Protein AF-A0A5K1GMS7-F1 (afdb_monomer)

Radius of gyration: 15.06 Å; Cα contacts (8 Å, |Δi|>4): 65; ch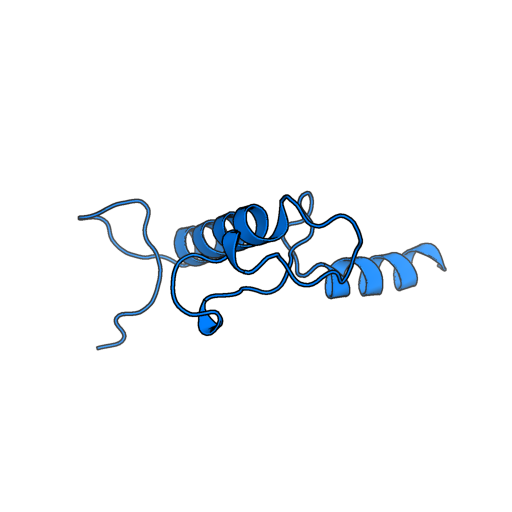ains: 1; bounding box: 35×30×44 Å

Structure (mmCIF, N/CA/C/O backbone):
data_AF-A0A5K1GMS7-F1
#
_entry.id   AF-A0A5K1GMS7-F1
#
loop_
_atom_site.group_PDB
_atom_site.id
_atom_site.type_symbol
_atom_site.label_atom_id
_atom_site.label_alt_id
_atom_site.label_comp_id
_atom_site.label_asym_id
_atom_site.label_entity_id
_atom_site.label_seq_id
_atom_site.pdbx_PDB_ins_code
_atom_site.Cartn_x
_atom_site.Cartn_y
_atom_site.Cartn_z
_atom_site.occupancy
_atom_site.B_iso_or_equiv
_atom_site.auth_seq_id
_atom_site.auth_comp_id
_atom_site.auth_asym_id
_atom_site.auth_atom_id
_atom_site.pdbx_PDB_model_num
ATOM 1 N N . VAL A 1 1 ? -4.060 -10.876 22.876 1.00 53.81 1 VAL A N 1
ATOM 2 C CA . VAL A 1 1 ? -5.005 -10.868 21.735 1.00 53.81 1 VAL A CA 1
ATOM 3 C C . VAL A 1 1 ? -4.284 -10.217 20.567 1.00 53.81 1 VAL A C 1
ATOM 5 O O . VAL A 1 1 ? -3.770 -9.124 20.746 1.00 53.81 1 VAL A O 1
ATOM 8 N N . LEU A 1 2 ? -4.145 -10.886 19.418 1.00 59.53 2 LEU A N 1
ATOM 9 C CA . LEU A 1 2 ? -3.653 -10.217 18.207 1.00 59.53 2 LEU A CA 1
ATOM 10 C C . LEU A 1 2 ? -4.775 -9.295 17.718 1.00 59.53 2 LEU A C 1
ATOM 12 O O . LEU A 1 2 ? -5.795 -9.774 17.223 1.00 59.53 2 LEU A O 1
ATOM 16 N N . GLU A 1 3 ? -4.631 -7.989 17.941 1.00 82.81 3 GLU A N 1
ATOM 17 C CA . GLU A 1 3 ? -5.639 -6.981 17.578 1.00 82.81 3 GLU A CA 1
ATOM 18 C C . GLU A 1 3 ? -5.398 -6.307 16.217 1.00 82.81 3 GLU A C 1
ATOM 20 O O . GLU A 1 3 ? -6.194 -5.475 15.800 1.00 82.81 3 GLU A O 1
ATOM 25 N N . GLY A 1 4 ? -4.364 -6.716 15.477 1.00 91.06 4 GLY A N 1
ATOM 26 C CA . GLY A 1 4 ? -4.048 -6.161 14.157 1.00 91.06 4 GLY A CA 1
ATOM 27 C C . GLY A 1 4 ? -5.005 -6.576 13.029 1.00 91.06 4 GLY A C 1
ATOM 28 O O . GLY A 1 4 ? -5.868 -7.443 13.199 1.00 91.06 4 GLY A O 1
ATOM 29 N N . GLY A 1 5 ? -4.796 -5.968 11.858 1.00 95.50 5 GLY A N 1
ATOM 30 C CA . GLY A 1 5 ? -5.544 -6.211 10.619 1.00 95.50 5 GLY A CA 1
ATOM 31 C C . GLY A 1 5 ? -6.624 -5.164 10.336 1.00 95.50 5 GLY A C 1
ATOM 32 O O . GLY A 1 5 ? -7.195 -4.574 11.255 1.00 95.50 5 GLY A O 1
ATOM 33 N N . PHE A 1 6 ? -6.915 -4.951 9.052 1.00 97.38 6 PHE A N 1
ATOM 34 C CA . PHE A 1 6 ? -7.982 -4.056 8.600 1.00 97.38 6 PHE A CA 1
ATOM 35 C C . PHE A 1 6 ? -9.261 -4.831 8.269 1.00 97.38 6 PHE A C 1
ATOM 37 O O . PHE A 1 6 ? -9.288 -6.060 8.169 1.00 97.38 6 PHE A O 1
ATOM 44 N N . LYS A 1 7 ? -10.347 -4.075 8.146 1.00 96.50 7 LYS A N 1
ATOM 45 C CA . LYS A 1 7 ? -11.711 -4.533 7.890 1.00 96.50 7 LYS A CA 1
ATOM 46 C C . LYS A 1 7 ? -12.398 -3.527 6.980 1.00 96.50 7 LYS A C 1
ATOM 48 O O . LYS A 1 7 ? -12.002 -2.367 6.962 1.00 96.50 7 LYS A O 1
ATOM 53 N N . ASP A 1 8 ? -13.466 -3.962 6.327 1.00 97.69 8 ASP A N 1
ATOM 54 C CA . ASP A 1 8 ? -14.352 -3.118 5.517 1.00 97.69 8 ASP A CA 1
ATOM 55 C C . ASP A 1 8 ? -14.762 -1.827 6.255 1.00 97.69 8 ASP A C 1
ATOM 57 O O . ASP A 1 8 ? -14.481 -0.714 5.819 1.00 97.69 8 ASP A O 1
ATOM 61 N N . LYS A 1 9 ? -15.406 -1.979 7.420 1.00 97.06 9 LYS A N 1
ATOM 62 C CA . LYS A 1 9 ? -15.959 -0.864 8.202 1.00 97.06 9 LYS A CA 1
ATOM 63 C C . LYS A 1 9 ? -16.154 -1.232 9.679 1.00 97.06 9 LYS A C 1
ATOM 65 O O . LYS A 1 9 ? -16.052 -2.412 10.040 1.00 97.06 9 LYS A O 1
ATOM 70 N N . PRO A 1 10 ? -16.435 -0.261 10.572 1.00 96.25 10 PRO A N 1
ATOM 71 C CA . PRO A 1 10 ? -16.759 -0.543 11.970 1.00 96.25 10 PRO A CA 1
ATOM 72 C C . PRO A 1 10 ? -17.872 -1.593 12.117 1.00 96.25 10 PRO A C 1
ATOM 74 O O . PRO A 1 10 ? -18.799 -1.655 11.315 1.00 96.25 10 PRO A O 1
ATOM 77 N N . GLY A 1 11 ? -17.753 -2.456 13.128 1.00 94.50 11 GLY A N 1
ATOM 78 C CA . GLY A 1 11 ? -18.687 -3.566 13.362 1.00 94.50 11 GLY A CA 1
ATOM 79 C C . GLY A 1 11 ? -18.498 -4.808 12.476 1.00 94.50 11 GLY A C 1
ATOM 80 O O . GLY A 1 11 ? -19.148 -5.816 12.732 1.00 94.50 11 GLY A O 1
ATOM 81 N N . LYS A 1 12 ? -17.614 -4.788 11.466 1.00 95.62 12 LYS A N 1
ATOM 82 C CA . LYS A 1 12 ? -17.256 -5.983 10.679 1.00 95.62 12 LYS A CA 1
ATOM 83 C C . LYS A 1 12 ? -16.013 -6.691 11.218 1.00 95.62 12 LYS A C 1
ATOM 85 O O . LYS A 1 12 ? -15.199 -6.097 11.929 1.00 95.62 12 LYS A O 1
ATOM 90 N N . HIS A 1 13 ? -15.883 -7.970 10.872 1.00 94.81 13 HIS A N 1
ATOM 91 C CA . HIS A 1 13 ? -14.678 -8.742 11.150 1.00 94.81 13 HIS A CA 1
ATOM 92 C C . HIS A 1 13 ? -13.535 -8.312 10.225 1.00 94.81 13 HIS A C 1
ATOM 94 O O . HIS A 1 13 ? -13.761 -7.839 9.114 1.00 94.81 13 HIS A O 1
ATOM 100 N N . ARG A 1 14 ? -12.309 -8.458 10.723 1.00 95.12 14 ARG A N 1
ATOM 101 C CA . ARG A 1 14 ? -11.073 -8.289 9.952 1.00 95.12 14 ARG A CA 1
ATOM 102 C C . ARG A 1 14 ? -10.806 -9.511 9.087 1.00 95.12 14 ARG A C 1
ATOM 104 O O . ARG A 1 14 ? -11.154 -10.625 9.476 1.00 95.12 14 ARG A O 1
ATOM 111 N N . ASP A 1 15 ? -10.100 -9.300 7.989 1.00 96.25 15 ASP A N 1
ATOM 112 C CA . ASP A 1 15 ? -9.620 -10.372 7.124 1.00 96.25 15 ASP A CA 1
ATOM 113 C C . ASP A 1 15 ? -8.368 -9.938 6.341 1.00 96.25 15 ASP A C 1
ATOM 115 O O . ASP A 1 15 ? -7.947 -8.775 6.369 1.00 96.25 15 ASP A O 1
ATOM 119 N N . TYR A 1 16 ? -7.733 -10.902 5.670 1.00 97.38 16 TYR A N 1
ATOM 120 C CA . TYR A 1 16 ? -6.522 -10.656 4.884 1.00 97.38 16 TYR A CA 1
ATOM 121 C C . TYR A 1 16 ? -6.786 -9.829 3.626 1.00 97.38 16 TYR A C 1
ATOM 123 O O . TYR A 1 16 ? -5.909 -9.075 3.210 1.00 97.38 16 TYR A O 1
ATOM 131 N N . TYR A 1 17 ? -7.984 -9.933 3.049 1.00 98.00 17 TYR A N 1
ATOM 132 C CA . TYR A 1 17 ? -8.354 -9.192 1.849 1.00 98.00 17 TYR A CA 1
ATOM 133 C C . TYR A 1 17 ? -8.387 -7.686 2.137 1.00 98.00 17 TYR A C 1
ATOM 135 O O . TYR A 1 17 ? -7.664 -6.918 1.508 1.00 98.00 17 TYR A O 1
ATOM 143 N N . HIS A 1 18 ? -9.134 -7.261 3.153 1.00 98.38 18 HIS A N 1
ATOM 144 C CA . HIS A 1 18 ? -9.202 -5.864 3.569 1.00 98.38 18 HIS A CA 1
ATOM 145 C C . HIS A 1 18 ? -7.871 -5.384 4.132 1.00 98.38 18 HIS A C 1
ATOM 147 O O . HIS A 1 18 ? -7.476 -4.258 3.864 1.00 98.38 18 HIS A O 1
ATOM 153 N N . THR A 1 19 ? -7.134 -6.230 4.856 1.00 98.06 19 THR A N 1
ATOM 154 C CA . THR A 1 19 ? -5.777 -5.872 5.295 1.00 98.06 19 THR A CA 1
ATOM 155 C C . THR A 1 19 ? -4.875 -5.532 4.112 1.00 98.06 19 THR A C 1
ATOM 157 O O . THR A 1 19 ? -4.237 -4.485 4.132 1.00 98.06 19 THR A O 1
ATOM 160 N N . CYS A 1 20 ? -4.869 -6.363 3.067 1.00 98.44 20 CYS A N 1
ATOM 161 C CA . CYS A 1 20 ? -4.108 -6.109 1.848 1.00 98.44 20 CYS A CA 1
ATOM 162 C C . CYS A 1 20 ? -4.573 -4.818 1.162 1.00 98.44 20 CYS A C 1
ATOM 164 O O . CYS A 1 20 ? -3.792 -3.883 1.025 1.00 98.44 20 CYS A O 1
ATOM 166 N N . TYR A 1 21 ? -5.853 -4.720 0.802 1.00 98.44 21 TYR A N 1
ATOM 167 C CA . TYR A 1 21 ? -6.331 -3.615 -0.028 1.00 98.44 21 TYR A CA 1
ATOM 168 C C . TYR A 1 21 ? -6.439 -2.272 0.704 1.00 98.44 21 TYR A C 1
ATOM 170 O O . TYR A 1 21 ? -6.253 -1.234 0.071 1.00 98.44 21 TYR A O 1
ATOM 178 N N . CYS A 1 22 ? -6.670 -2.249 2.021 1.00 98.50 22 CYS A N 1
ATOM 179 C CA . CYS A 1 22 ? -6.593 -1.006 2.793 1.00 98.50 22 CYS A CA 1
ATOM 180 C C . CYS A 1 22 ? -5.157 -0.469 2.843 1.00 98.50 22 CYS A C 1
ATOM 182 O O . CYS A 1 22 ? -4.960 0.732 2.673 1.00 98.50 22 CYS A O 1
ATOM 184 N N . LEU A 1 23 ? -4.157 -1.340 3.034 1.00 98.56 23 LEU A N 1
ATOM 185 C CA . LEU A 1 23 ? -2.747 -0.940 3.017 1.00 98.56 23 LEU A CA 1
ATOM 186 C C . LEU A 1 23 ? -2.297 -0.516 1.612 1.00 98.56 23 LEU A C 1
ATOM 188 O O . LEU A 1 23 ? -1.662 0.526 1.470 1.00 98.56 23 LEU A O 1
ATOM 192 N N . SER A 1 24 ? -2.683 -1.261 0.574 1.00 98.38 24 SER A N 1
ATOM 193 C CA . SER A 1 24 ? -2.414 -0.900 -0.822 1.00 98.38 24 SER A CA 1
ATOM 194 C C . SER A 1 24 ? -3.007 0.460 -1.189 1.00 98.38 24 SER A C 1
ATOM 196 O O . SER A 1 24 ? -2.310 1.313 -1.732 1.00 98.38 24 SER A O 1
ATOM 198 N N . GLY A 1 25 ? -4.278 0.697 -0.850 1.00 97.94 25 GLY A N 1
ATOM 199 C CA . GLY A 1 25 ? -4.934 1.979 -1.100 1.00 97.94 25 GLY A CA 1
ATOM 200 C 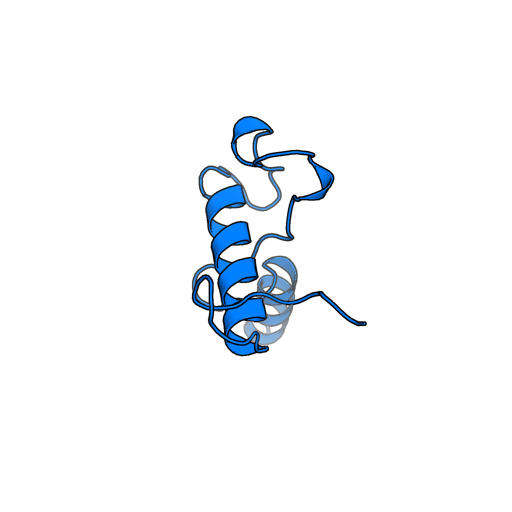C . GLY A 1 25 ? -4.275 3.131 -0.341 1.00 97.94 25 GLY A C 1
ATOM 201 O O . GLY A 1 25 ? -4.066 4.200 -0.911 1.00 97.94 25 GLY A O 1
ATOM 202 N N . LEU A 1 26 ? -3.887 2.906 0.920 1.00 97.75 26 LEU A N 1
ATOM 203 C CA . LEU A 1 26 ? -3.164 3.903 1.707 1.00 97.75 26 LEU A CA 1
ATOM 204 C C . LEU A 1 26 ? -1.812 4.259 1.072 1.00 97.75 26 LEU A C 1
ATOM 206 O O . LEU A 1 26 ? -1.512 5.445 0.951 1.00 97.75 26 LEU A O 1
ATOM 210 N N . SER A 1 27 ? -1.041 3.263 0.623 1.00 96.88 27 SER A N 1
ATOM 211 C CA . SER A 1 27 ? 0.220 3.485 -0.097 1.00 96.88 27 SER A CA 1
ATOM 212 C C . SER A 1 27 ? -0.004 4.341 -1.351 1.00 96.88 27 SER A C 1
ATOM 214 O O . SER A 1 27 ? 0.636 5.378 -1.512 1.00 96.88 27 SER A O 1
ATOM 216 N N . VAL A 1 28 ? -0.992 4.009 -2.191 1.00 95.62 28 VAL A N 1
ATOM 217 C CA . VAL A 1 28 ? -1.306 4.806 -3.394 1.00 95.62 28 VAL A CA 1
ATOM 218 C C . VAL A 1 28 ? -1.614 6.265 -3.048 1.00 95.62 28 VAL A C 1
ATOM 220 O O . VAL A 1 28 ? -1.094 7.169 -3.700 1.00 95.62 28 VAL A O 1
ATOM 223 N N . CYS A 1 29 ? -2.412 6.522 -2.009 1.00 95.31 29 CYS A N 1
ATOM 224 C CA . CYS A 1 29 ? -2.715 7.889 -1.586 1.00 95.31 29 CYS A CA 1
ATOM 225 C C . CYS A 1 29 ? -1.459 8.650 -1.131 1.00 95.31 29 CYS A C 1
ATOM 227 O O . CYS A 1 29 ? -1.269 9.797 -1.539 1.00 95.31 29 CYS A O 1
ATOM 229 N N . GLN A 1 30 ? -0.596 8.010 -0.334 1.00 95.38 30 GLN A N 1
ATOM 230 C CA . GLN A 1 30 ? 0.642 8.607 0.185 1.00 95.38 30 GLN A CA 1
ATOM 231 C C . GLN A 1 30 ? 1.616 9.007 -0.935 1.00 95.38 30 GLN A C 1
ATOM 233 O O . GLN A 1 30 ? 2.292 10.026 -0.807 1.00 95.38 30 GLN A O 1
ATOM 238 N N . HIS A 1 31 ? 1.649 8.253 -2.039 1.00 93.81 31 HIS A N 1
ATOM 239 C CA . HIS A 1 31 ? 2.593 8.435 -3.155 1.00 93.81 31 HIS A CA 1
ATOM 240 C C . HIS A 1 31 ? 1.985 9.096 -4.408 1.00 93.81 31 HIS A C 1
ATOM 242 O O . HIS A 1 31 ? 2.664 9.246 -5.420 1.00 93.81 31 HIS A O 1
ATOM 248 N N . SER A 1 32 ? 0.717 9.518 -4.363 1.00 88.81 32 SER A N 1
ATOM 249 C CA . SER A 1 32 ? -0.023 10.040 -5.531 1.00 88.81 32 SER A CA 1
ATOM 250 C C . SER A 1 32 ? 0.559 11.317 -6.160 1.00 88.81 32 SER A C 1
ATOM 252 O O . SER A 1 32 ? 0.349 11.567 -7.346 1.00 88.81 32 SER A O 1
ATOM 254 N N . GLU A 1 33 ? 1.302 12.117 -5.390 1.00 83.75 33 GLU A N 1
ATOM 255 C CA . GLU A 1 33 ? 1.950 13.353 -5.854 1.00 83.75 33 GLU A CA 1
ATOM 256 C C . GLU A 1 33 ? 3.454 13.203 -6.146 1.00 83.75 33 GLU A C 1
ATOM 258 O O . GLU A 1 33 ? 4.127 14.202 -6.433 1.00 83.75 33 GLU A O 1
ATOM 263 N N . SER A 1 34 ? 4.009 11.993 -6.041 1.00 83.88 34 SER A N 1
ATOM 264 C CA . SER A 1 34 ? 5.430 11.756 -6.301 1.00 83.88 34 SER A CA 1
ATOM 265 C C . SER A 1 34 ? 5.739 12.010 -7.778 1.00 83.88 34 SER A C 1
ATOM 267 O O . SER A 1 34 ? 5.073 11.487 -8.671 1.00 83.88 34 SER A O 1
ATOM 269 N N . LYS A 1 35 ? 6.731 12.867 -8.049 1.00 76.88 35 LYS A N 1
ATOM 270 C CA . LYS A 1 35 ? 7.056 13.310 -9.416 1.00 76.88 35 LYS A CA 1
ATOM 271 C C . LYS A 1 35 ? 7.991 12.347 -10.135 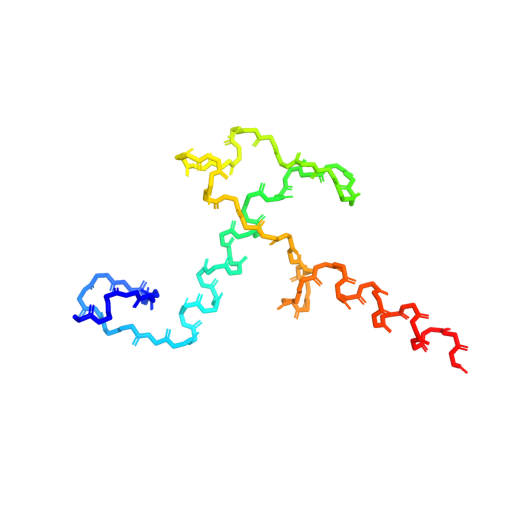1.00 76.88 35 LYS A C 1
ATOM 273 O O . LYS A 1 35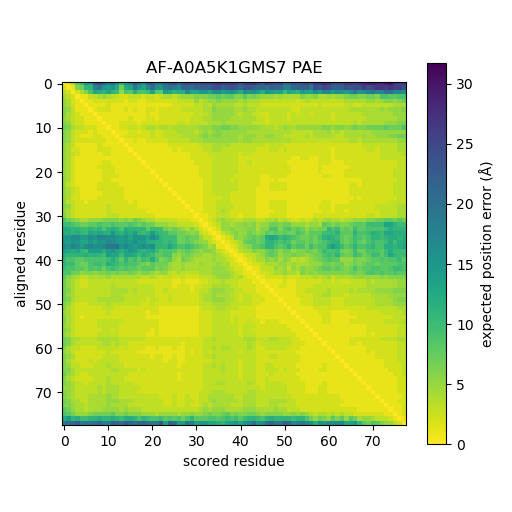 ? 7.948 12.272 -11.361 1.00 76.88 35 LYS A O 1
ATOM 278 N N . ALA A 1 36 ? 8.824 11.636 -9.384 1.00 76.31 36 ALA A N 1
ATOM 279 C CA . ALA A 1 36 ? 9.724 10.620 -9.893 1.00 76.31 36 ALA A CA 1
ATOM 280 C C . ALA A 1 36 ? 9.630 9.327 -9.075 1.00 76.31 36 ALA A C 1
ATOM 282 O O . ALA A 1 36 ? 9.230 9.316 -7.909 1.00 76.31 36 ALA A O 1
ATOM 283 N N . VAL A 1 37 ? 10.027 8.224 -9.710 1.00 72.44 37 VAL A N 1
ATOM 284 C CA . VAL A 1 37 ? 10.226 6.938 -9.036 1.00 72.44 37 VAL A CA 1
ATOM 285 C C . VAL A 1 37 ? 11.344 7.105 -8.007 1.00 72.44 37 VAL A C 1
ATOM 287 O O . VAL A 1 37 ? 12.438 7.544 -8.355 1.00 72.44 37 VAL A O 1
ATOM 290 N N . GLY A 1 38 ? 11.061 6.771 -6.747 1.00 72.75 38 GLY A N 1
ATOM 291 C CA . GLY A 1 38 ? 12.016 6.890 -5.642 1.00 72.75 38 GLY A CA 1
ATOM 292 C C . GLY A 1 38 ? 12.00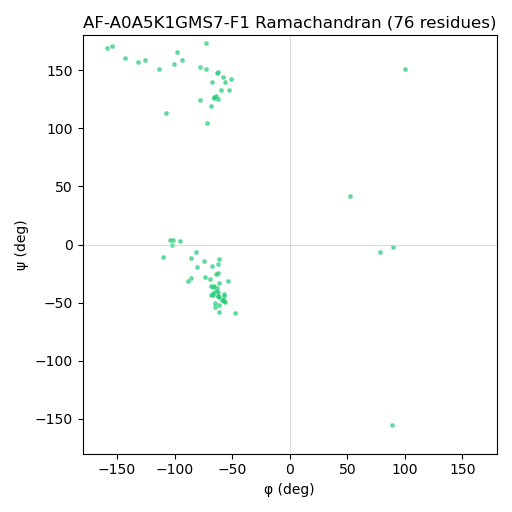5 8.236 -4.909 1.00 72.75 38 GLY A C 1
ATOM 293 O O . GLY A 1 38 ? 12.724 8.378 -3.922 1.00 72.75 38 GLY A O 1
ATOM 294 N N . ASP A 1 39 ? 11.179 9.204 -5.327 1.00 81.81 39 ASP A N 1
ATOM 295 C CA . ASP A 1 39 ? 10.952 10.405 -4.520 1.00 81.81 39 ASP A CA 1
ATOM 296 C C . ASP A 1 39 ? 10.241 10.024 -3.218 1.00 81.81 39 ASP A C 1
ATOM 298 O O . ASP A 1 39 ? 9.163 9.420 -3.230 1.00 81.81 39 ASP A O 1
ATOM 302 N N . SER A 1 40 ? 10.810 10.436 -2.085 1.00 79.94 40 SER A N 1
ATOM 303 C CA . SER A 1 40 ? 10.102 10.365 -0.810 1.00 79.94 40 SER A CA 1
ATOM 304 C C . SER A 1 40 ? 8.826 11.208 -0.888 1.00 79.94 40 SER A C 1
ATOM 306 O O . SER A 1 40 ? 8.888 12.369 -1.316 1.00 79.94 40 SER A O 1
ATOM 308 N N . PRO A 1 41 ? 7.672 10.685 -0.440 1.00 85.19 41 PRO A N 1
ATOM 309 C CA . PRO A 1 41 ? 6.447 11.461 -0.439 1.00 85.19 41 PRO A CA 1
ATOM 310 C C . PRO A 1 41 ? 6.594 12.679 0.467 1.00 85.19 41 PRO A C 1
ATOM 312 O O . PRO A 1 41 ? 7.304 12.665 1.480 1.00 85.19 41 PRO A O 1
ATOM 315 N N . LYS A 1 42 ? 5.906 13.762 0.100 1.00 85.12 42 LYS A N 1
ATOM 316 C CA . LYS A 1 42 ? 5.899 14.979 0.913 1.00 85.12 42 LYS A CA 1
ATOM 317 C C . LYS A 1 42 ? 5.371 14.639 2.312 1.00 85.12 42 LYS A C 1
ATOM 319 O O . LYS A 1 42 ? 4.415 13.871 2.419 1.00 85.12 42 LYS A O 1
ATOM 324 N N . PRO A 1 43 ? 5.886 15.269 3.383 1.00 83.19 43 PRO A N 1
ATOM 325 C CA . PRO A 1 43 ? 5.363 15.052 4.732 1.00 83.19 43 PRO A CA 1
ATOM 326 C C . PRO A 1 43 ? 3.849 15.282 4.843 1.00 83.19 43 PRO A C 1
ATOM 328 O O . PRO A 1 43 ? 3.176 14.605 5.608 1.00 83.19 43 PRO A O 1
ATOM 331 N N . THR A 1 44 ? 3.296 16.193 4.035 1.00 89.31 44 THR A N 1
ATOM 332 C CA . THR A 1 44 ? 1.854 16.482 3.971 1.00 89.31 44 THR A CA 1
ATOM 333 C C . THR A 1 44 ? 1.012 15.339 3.402 1.00 89.31 44 THR A C 1
ATOM 335 O O . THR A 1 44 ? -0.196 15.323 3.615 1.00 89.31 44 THR A O 1
ATOM 338 N N . SER A 1 45 ? 1.624 14.397 2.685 1.00 93.19 45 SER A N 1
ATOM 339 C CA . SER A 1 45 ? 0.954 13.231 2.099 1.00 93.19 45 SER A CA 1
ATOM 340 C C . SER A 1 45 ? 0.837 12.060 3.084 1.00 93.19 45 SER A C 1
ATOM 342 O O . SER A 1 45 ? 0.100 11.111 2.822 1.00 93.19 45 SER A O 1
ATOM 344 N N . VAL A 1 46 ? 1.526 12.118 4.232 1.00 95.12 46 VAL A N 1
ATOM 345 C CA . VAL A 1 46 ? 1.472 11.095 5.2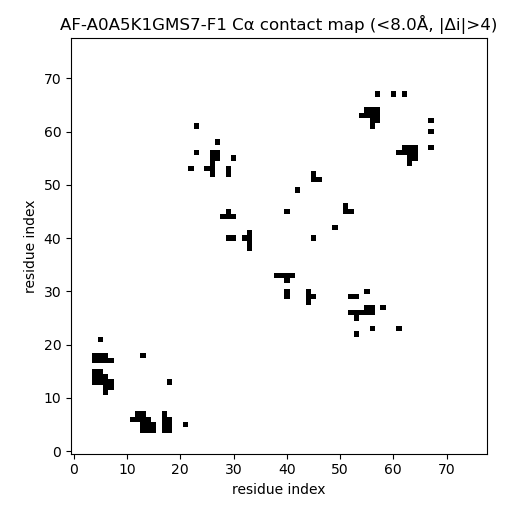85 1.00 95.12 46 VAL A CA 1
ATOM 346 C C . VAL A 1 46 ? 0.691 11.637 6.478 1.00 95.12 46 VAL A C 1
ATOM 348 O O . VAL A 1 46 ? 1.131 12.549 7.173 1.00 95.12 46 VAL A O 1
ATOM 351 N N . LEU A 1 47 ? -0.482 11.060 6.742 1.00 95.25 47 LEU A N 1
ATOM 352 C CA . LEU A 1 47 ? -1.280 11.436 7.905 1.00 95.25 47 LEU A CA 1
ATOM 353 C C . LEU A 1 47 ? -0.715 10.802 9.188 1.00 95.25 47 LEU A C 1
ATOM 355 O O . LEU A 1 47 ? -0.621 9.577 9.305 1.00 95.25 47 LEU A O 1
ATOM 359 N N . GLY A 1 48 ? -0.415 11.642 10.181 1.00 95.00 48 GLY A N 1
ATOM 360 C CA . GLY A 1 48 ? 0.129 11.217 11.472 1.00 95.00 48 GLY A CA 1
ATOM 361 C C . GLY A 1 48 ? 1.663 11.143 11.477 1.00 95.00 48 GLY A C 1
ATOM 362 O O . GLY A 1 48 ? 2.309 11.873 10.726 1.00 95.00 48 GLY A O 1
ATOM 363 N N . PRO A 1 49 ? 2.276 10.325 12.353 1.00 94.94 49 PRO A N 1
ATOM 364 C CA . PRO A 1 49 ? 3.728 10.182 12.385 1.00 94.94 49 PRO A CA 1
ATOM 365 C C . PRO A 1 49 ? 4.251 9.587 11.074 1.00 94.94 49 PRO A C 1
ATOM 367 O O . PRO A 1 49 ? 3.611 8.728 10.471 1.00 94.94 49 PRO A O 1
ATOM 370 N N . PHE A 1 50 ? 5.458 9.984 10.664 1.00 92.12 50 PHE A N 1
ATOM 371 C CA . PHE A 1 50 ? 6.076 9.497 9.422 1.00 92.12 50 PHE A CA 1
ATOM 372 C C . PHE A 1 50 ? 6.335 7.979 9.427 1.00 92.12 50 PHE A C 1
ATOM 374 O O . PHE A 1 50 ? 6.470 7.370 8.375 1.00 92.12 50 PHE A O 1
ATOM 381 N N . SER A 1 51 ? 6.310 7.339 10.601 1.00 95.00 51 SER A N 1
ATOM 382 C CA . SER A 1 51 ? 6.296 5.877 10.741 1.00 95.00 51 SER A CA 1
ATOM 383 C C . SER A 1 51 ? 5.071 5.197 10.109 1.00 95.00 51 SER A C 1
ATOM 385 O O . SER A 1 51 ? 5.059 3.978 9.994 1.00 95.00 51 SER A O 1
ATOM 387 N N . ASN A 1 52 ? 4.038 5.957 9.729 1.00 96.06 52 ASN A N 1
ATOM 388 C CA . ASN A 1 52 ? 2.876 5.464 8.985 1.00 96.06 52 ASN A CA 1
ATOM 389 C C . ASN A 1 52 ? 3.129 5.351 7.474 1.00 96.06 52 ASN A C 1
ATOM 391 O O . ASN A 1 52 ? 2.238 4.904 6.747 1.00 96.06 52 ASN A O 1
ATOM 395 N N . LEU A 1 53 ? 4.280 5.817 6.982 1.00 95.38 53 LEU A N 1
ATOM 396 C CA . LEU A 1 53 ? 4.626 5.719 5.572 1.00 95.38 53 LEU A CA 1
ATOM 397 C C . LEU A 1 53 ? 4.763 4.247 5.159 1.00 95.38 53 LEU A C 1
ATOM 399 O O . LEU A 1 53 ? 5.494 3.486 5.789 1.00 95.38 53 LEU A O 1
ATOM 403 N N . LEU A 1 54 ? 4.065 3.866 4.090 1.00 96.19 54 LEU A N 1
ATOM 404 C CA . LEU A 1 54 ? 4.152 2.546 3.477 1.00 96.19 54 LEU A CA 1
ATOM 405 C C . LEU A 1 54 ? 5.045 2.568 2.233 1.00 96.19 54 LEU A C 1
ATOM 407 O O . LEU A 1 54 ? 5.174 3.593 1.561 1.00 96.19 54 LEU A O 1
ATOM 411 N N . GLU A 1 55 ? 5.603 1.406 1.896 1.00 95.50 55 GLU A N 1
ATOM 412 C CA . GLU A 1 55 ? 6.323 1.186 0.637 1.00 95.50 55 GLU A CA 1
ATOM 413 C C . GLU A 1 55 ? 5.436 1.522 -0.575 1.00 95.50 55 GLU A C 1
ATOM 415 O O . GLU A 1 55 ? 4.244 1.178 -0.571 1.00 95.50 55 GLU A O 1
ATOM 420 N N . PRO A 1 56 ? 5.978 2.167 -1.624 1.00 95.19 56 PRO A N 1
ATOM 421 C CA . PRO A 1 56 ? 5.233 2.446 -2.843 1.00 95.19 56 PRO A CA 1
ATOM 422 C C . PRO A 1 56 ? 4.904 1.150 -3.590 1.00 95.19 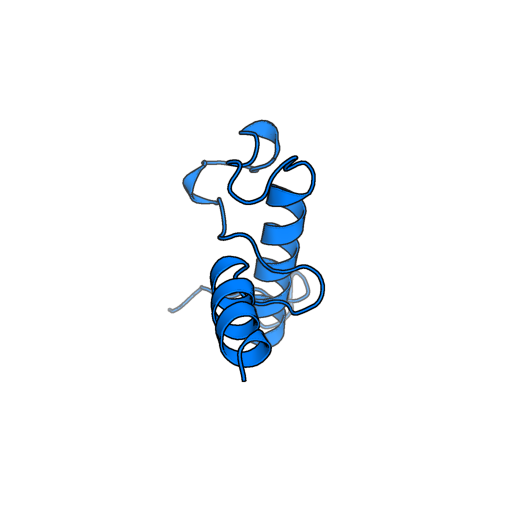56 PRO A C 1
ATOM 424 O O . PRO A 1 56 ? 5.734 0.246 -3.727 1.00 95.19 56 PRO A O 1
ATOM 427 N N . ILE A 1 57 ? 3.687 1.075 -4.127 1.00 95.81 57 ILE A N 1
ATOM 428 C CA . ILE A 1 57 ? 3.229 -0.057 -4.938 1.00 95.81 57 ILE A CA 1
ATOM 429 C C . ILE A 1 57 ? 2.987 0.348 -6.391 1.00 95.81 57 ILE A C 1
ATOM 431 O O . ILE A 1 57 ? 2.615 1.482 -6.689 1.00 95.81 57 ILE A O 1
ATOM 435 N N . HIS A 1 58 ? 3.153 -0.603 -7.308 1.00 95.25 58 HIS A N 1
ATOM 436 C CA . HIS A 1 58 ? 2.802 -0.416 -8.706 1.00 95.25 58 HIS A CA 1
ATOM 437 C C . HIS A 1 58 ? 1.272 -0.313 -8.852 1.00 95.25 58 HIS A C 1
ATOM 439 O O . HIS A 1 58 ? 0.575 -1.294 -8.566 1.00 95.25 58 HIS A O 1
ATOM 445 N N . PRO A 1 59 ? 0.724 0.805 -9.363 1.00 92.94 59 PRO A N 1
ATOM 446 C CA . PRO A 1 59 ? -0.717 1.069 -9.339 1.00 92.94 59 PRO A CA 1
ATOM 447 C C . PRO A 1 59 ? -1.544 0.076 -10.168 1.00 92.94 59 PRO A C 1
ATOM 449 O O . PRO A 1 59 ? -2.712 -0.142 -9.867 1.00 92.94 59 PRO A O 1
ATOM 452 N N . LEU A 1 60 ? -0.947 -0.554 -11.188 1.00 95.12 60 LEU A N 1
ATOM 453 C CA . LEU A 1 60 ? -1.622 -1.578 -12.002 1.00 95.12 60 LEU A CA 1
ATOM 454 C C . LEU A 1 60 ? -1.503 -3.007 -11.454 1.00 95.12 60 LEU A C 1
ATOM 456 O O . LEU A 1 60 ? -2.404 -3.809 -11.672 1.00 95.12 60 LEU A O 1
ATOM 460 N N . PHE A 1 61 ? -0.401 -3.343 -10.777 1.00 97.31 61 PHE A N 1
ATOM 461 C CA . PHE A 1 61 ? -0.082 -4.734 -10.417 1.00 97.31 61 PHE A CA 1
ATOM 462 C C . PHE A 1 61 ? -0.208 -5.006 -8.916 1.00 97.31 61 PHE A C 1
ATOM 464 O O . PHE A 1 61 ? -0.186 -6.163 -8.513 1.00 97.31 61 PHE A O 1
ATOM 471 N N . ASN A 1 62 ? -0.362 -3.962 -8.095 1.00 97.75 62 ASN A N 1
ATOM 472 C CA . ASN A 1 62 ? -0.512 -4.056 -6.644 1.00 97.75 62 ASN A CA 1
ATOM 473 C C . ASN A 1 62 ? 0.599 -4.882 -5.962 1.00 97.75 62 ASN A C 1
ATOM 475 O O . ASN A 1 62 ? 0.358 -5.688 -5.065 1.00 97.75 62 ASN A O 1
ATOM 479 N N . VAL A 1 63 ? 1.832 -4.673 -6.415 1.00 98.00 63 VAL A N 1
ATOM 480 C CA . VAL A 1 63 ? 3.060 -5.216 -5.822 1.00 98.00 63 VAL A CA 1
ATOM 481 C C . VAL A 1 63 ? 4.016 -4.065 -5.535 1.00 98.00 63 VAL A C 1
ATOM 483 O O . VAL A 1 63 ? 3.885 -3.008 -6.149 1.00 98.00 63 VAL A O 1
ATOM 486 N N . ILE A 1 64 ? 4.973 -4.252 -4.625 1.00 96.62 64 ILE A N 1
ATOM 487 C CA . ILE A 1 64 ? 6.000 -3.238 -4.328 1.00 96.62 64 ILE A CA 1
ATOM 488 C C . ILE A 1 64 ? 6.689 -2.811 -5.630 1.00 96.62 64 ILE A C 1
ATOM 490 O O . ILE A 1 64 ? 7.059 -3.663 -6.442 1.00 96.62 64 ILE A O 1
ATOM 494 N N . LEU A 1 65 ? 6.842 -1.500 -5.827 1.00 94.56 65 LEU A N 1
ATOM 495 C CA . LEU A 1 65 ? 7.300 -0.919 -7.089 1.00 94.56 65 LE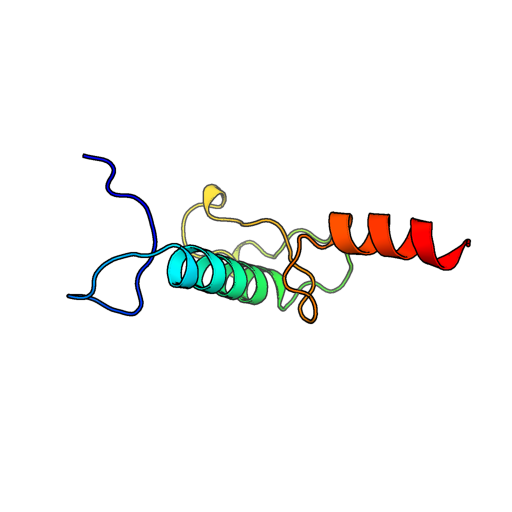U A CA 1
ATOM 496 C C . LEU A 1 65 ? 8.671 -1.472 -7.520 1.00 94.56 65 LEU A C 1
ATOM 498 O O . LEU A 1 65 ? 8.835 -1.884 -8.666 1.00 94.56 65 LEU A O 1
ATOM 502 N N . ASP A 1 66 ? 9.606 -1.601 -6.580 1.00 94.81 66 ASP A N 1
ATOM 503 C CA . ASP A 1 66 ? 10.931 -2.180 -6.832 1.00 94.81 66 ASP A CA 1
ATOM 504 C C . ASP A 1 66 ? 10.863 -3.648 -7.265 1.00 94.81 66 ASP A C 1
ATOM 506 O O . ASP A 1 66 ? 11.608 -4.077 -8.141 1.00 94.81 66 ASP A O 1
ATOM 510 N N . ARG A 1 67 ? 9.942 -4.432 -6.687 1.00 96.94 67 ARG A N 1
ATOM 511 C CA . ARG A 1 67 ? 9.735 -5.838 -7.074 1.00 96.94 67 ARG A CA 1
ATOM 512 C C . ARG A 1 67 ? 9.153 -5.955 -8.477 1.00 96.94 67 ARG A C 1
ATOM 514 O O . ARG A 1 67 ? 9.496 -6.887 -9.199 1.00 96.94 67 ARG A O 1
ATOM 521 N N . TYR A 1 68 ? 8.283 -5.021 -8.862 1.00 96.44 68 TYR A N 1
ATOM 522 C CA . TYR A 1 68 ? 7.771 -4.958 -10.225 1.00 96.44 68 TYR A CA 1
ATOM 523 C C . TYR A 1 68 ? 8.903 -4.718 -11.228 1.00 96.44 68 TYR A C 1
ATOM 525 O O . TYR A 1 68 ? 9.035 -5.493 -12.173 1.00 96.44 68 TYR A O 1
ATOM 533 N N . TYR A 1 69 ? 9.728 -3.687 -11.015 1.00 95.00 69 TYR A N 1
ATOM 534 C CA . TYR A 1 69 ? 10.821 -3.365 -11.936 1.00 95.00 69 TYR A CA 1
ATOM 535 C C . TYR A 1 69 ? 11.876 -4.471 -11.992 1.00 95.00 69 TYR A C 1
ATOM 537 O O . TYR A 1 69 ? 12.302 -4.831 -13.083 1.00 95.00 69 TYR A O 1
ATOM 545 N N . GLU A 1 70 ? 12.222 -5.082 -10.856 1.00 96.44 70 GLU A N 1
ATOM 546 C CA . GLU A 1 70 ? 13.133 -6.232 -10.806 1.00 96.44 70 GLU A CA 1
ATOM 547 C C . GLU A 1 70 ? 12.643 -7.391 -11.690 1.00 96.44 70 GLU A C 1
ATOM 549 O O . GLU A 1 70 ? 13.389 -7.904 -12.526 1.00 96.44 70 GLU A O 1
ATOM 554 N N . ALA A 1 71 ? 11.371 -7.779 -11.553 1.00 97.62 71 ALA A N 1
ATOM 555 C CA . ALA A 1 71 ? 10.792 -8.841 -12.367 1.00 97.62 71 ALA A CA 1
ATOM 556 C C . ALA A 1 71 ? 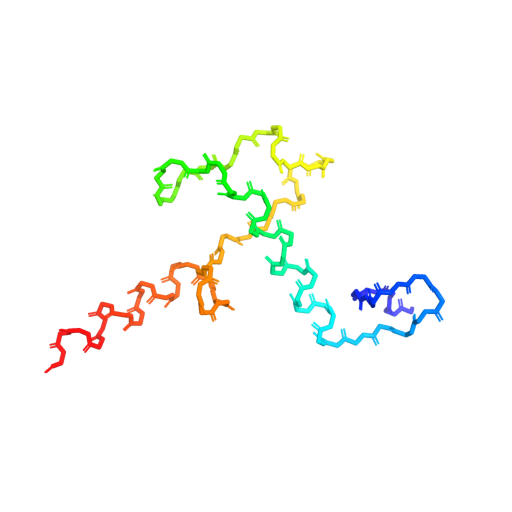10.686 -8.436 -13.847 1.00 97.62 71 ALA A C 1
ATOM 558 O O . ALA A 1 71 ? 11.016 -9.225 -14.734 1.00 97.62 71 ALA A O 1
ATOM 559 N N . HIS A 1 72 ? 10.248 -7.208 -14.127 1.00 96.69 72 HIS A N 1
ATOM 560 C CA . HIS A 1 72 ? 10.101 -6.699 -15.488 1.00 96.69 72 HIS A CA 1
ATOM 561 C C . HIS A 1 72 ? 11.440 -6.654 -16.237 1.00 96.69 72 HIS A C 1
ATOM 563 O O . HIS A 1 72 ? 11.532 -7.109 -17.378 1.00 96.69 72 HIS A O 1
ATOM 569 N N . ASP A 1 73 ? 12.498 -6.172 -15.588 1.00 96.56 73 ASP A N 1
ATOM 570 C CA . ASP A 1 73 ? 13.839 -6.096 -16.165 1.00 96.56 73 ASP A CA 1
ATOM 571 C C . ASP A 1 73 ? 14.431 -7.482 -16.432 1.00 96.56 73 ASP A C 1
ATOM 573 O O . ASP A 1 73 ? 15.119 -7.674 -17.434 1.00 96.56 73 ASP A O 1
ATOM 577 N N . PHE A 1 74 ? 14.155 -8.460 -15.565 1.00 97.44 74 PHE A N 1
ATOM 578 C CA . PHE A 1 74 ? 14.596 -9.837 -15.765 1.00 97.44 74 PHE A CA 1
ATOM 579 C C . PHE A 1 74 ? 13.937 -10.471 -16.998 1.00 97.44 74 PHE A C 1
ATOM 581 O O . PHE A 1 74 ? 14.630 -11.006 -17.862 1.00 97.44 74 PHE A O 1
ATOM 588 N N . PHE A 1 75 ? 12.607 -10.383 -17.107 1.00 97.62 75 PHE A N 1
ATOM 589 C CA . PHE A 1 75 ? 11.859 -11.037 -18.186 1.00 97.62 75 PHE A CA 1
ATOM 590 C C . PHE A 1 75 ? 11.865 -10.268 -19.515 1.00 97.62 75 PHE A C 1
ATOM 592 O O . PHE A 1 75 ? 11.623 -10.875 -20.550 1.00 97.62 75 PHE A O 1
ATOM 599 N N . SER A 1 76 ? 12.163 -8.965 -19.525 1.00 96.25 76 SER A N 1
ATOM 600 C CA . SER A 1 76 ? 12.305 -8.180 -20.767 1.00 96.25 76 SER A CA 1
ATOM 601 C C . SER A 1 76 ? 13.601 -8.460 -21.536 1.00 96.25 76 SER A C 1
ATOM 603 O O . SER A 1 76 ? 13.726 -8.062 -22.693 1.00 96.25 76 SER A O 1
ATOM 605 N N . ARG A 1 77 ? 14.572 -9.123 -20.896 1.00 92.94 77 ARG A N 1
ATOM 606 C CA . ARG A 1 77 ? 15.872 -9.496 -21.479 1.00 92.94 77 ARG A CA 1
ATOM 607 C C . ARG A 1 77 ? 15.957 -10.968 -21.893 1.00 92.94 77 ARG A C 1
ATOM 609 O O . ARG A 1 77 ? 17.022 -11.389 -22.345 1.00 92.94 77 ARG A O 1
ATOM 616 N N . MET A 1 78 ? 14.887 -11.737 -21.685 1.00 76.75 78 MET A N 1
ATOM 617 C CA . MET A 1 78 ? 14.722 -13.077 -22.260 1.00 76.75 78 MET A CA 1
ATOM 618 C C . MET A 1 78 ? 14.298 -12.971 -23.720 1.00 76.75 78 MET A C 1
ATOM 620 O O . MET A 1 78 ? 14.830 -13.770 -24.521 1.00 76.75 78 MET A O 1
#

Sequence (78 aa):
VLEGGFKDKPGKHRDYYHTCYCLSGLSVCQHSESKAVGDSPKPTSVLGPFSNLLEPIHPLFNVILDRYYEAHDFFSRM

Secondary structure (DSSP, 8-state):
-------SSTTSPP-HHHHHHHHHHHHHHHHTT-SSTTPPPPGGGS-SSGGGPPPPB-TTT-SBHHHHHHHHHHHTT-

Mean predicted aligned error: 4.17 Å

Organism: NCBI:txid210225

Solvent-accessible surface area (backbone atoms only — not comparable to full-atom values): 4935 Å² total; per-residue (Å²): 130,91,80,78,75,32,42,90,49,92,96,54,71,64,45,70,67,39,31,49,53,53,51,51,51,50,18,50,61,34,47,67,80,47,89,50,94,88,52,79,52,57,72,89,46,44,81,72,63,73,87,67,64,60,74,57,52,33,90,88,74,78,41,49,40,69,60,51,50,54,52,50,60,57,63,74,73,110

pLDDT: mean 92.23, std 8.63, range [53.81, 98.56]

Foldseek 3Di:
DPPDADDPDPPDDGDPVRRLVVLLVLLCQQCVPPPDDPDHGDPVSAPDDPVSHDAHADPVPSHRPVVVVVVCVVVVVD

InterPro domains:
  IPR001330 Prenyltransferase alpha-alpha toroid domain [PF00432] (3-63)
  IPR008930 Terpenoid cyclases/protein prenyltransferase alpha-alpha toroid [SSF48239] (3-76)
  IPR045089 Prenyltransferase subunit beta [PTHR11774] (3-77)